Protein AF-A0ABD7UY19-F1 (afdb_monomer)

Solvent-accessible surface area (backbone atoms only — not comparable to full-atom values): 4414 Å² total; per-residue (Å²): 142,82,82,80,55,88,86,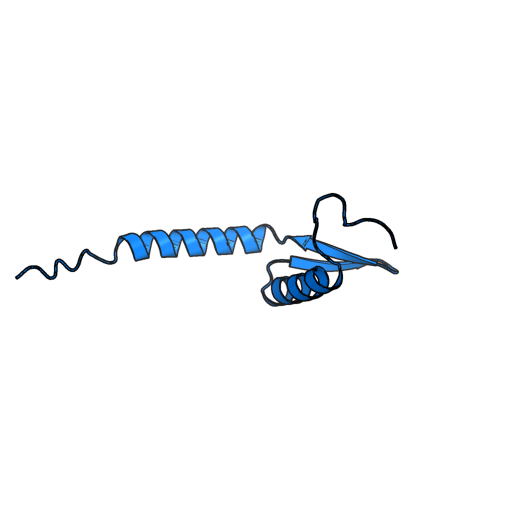44,99,62,59,69,74,60,50,55,53,52,53,50,54,36,34,75,70,54,39,29,46,78,47,77,57,92,95,44,76,46,77,45,77,32,63,68,49,50,47,52,50,49,53,52,50,50,55,48,50,56,52,56,72,61,60,64,84,76,77,87,73,134

Mean predicted aligned error: 13.0 Å

Structure (mmCIF, N/CA/C/O backbone):
data_AF-A0ABD7UY19-F1
#
_entry.id   AF-A0ABD7UY19-F1
#
loop_
_atom_site.group_PDB
_atom_site.id
_atom_site.type_symbol
_atom_site.label_atom_id
_atom_site.label_alt_id
_atom_site.label_comp_id
_atom_site.label_asym_id
_atom_site.label_entity_id
_atom_site.label_seq_id
_atom_site.pdbx_PDB_ins_code
_atom_site.Cartn_x
_atom_site.Cartn_y
_atom_site.Cartn_z
_atom_site.occupancy
_atom_site.B_iso_or_equiv
_atom_site.auth_seq_id
_atom_site.auth_comp_id
_atom_site.auth_asym_id
_atom_site.auth_atom_id
_atom_site.pdbx_PDB_model_num
ATOM 1 N N . MET A 1 1 ? 4.092 -3.125 -24.944 1.00 50.34 1 MET A N 1
ATOM 2 C CA . MET A 1 1 ? 2.887 -2.709 -24.202 1.00 50.34 1 MET A CA 1
ATOM 3 C C . MET A 1 1 ? 2.075 -3.978 -24.021 1.00 50.34 1 MET A C 1
ATOM 5 O O . MET A 1 1 ? 1.525 -4.445 -25.003 1.00 50.34 1 MET A O 1
ATOM 9 N N . CYS A 1 2 ? 2.151 -4.620 -22.856 1.00 49.59 2 CYS A N 1
ATOM 10 C CA . CYS A 1 2 ? 1.343 -5.802 -22.563 1.00 49.59 2 CYS A CA 1
ATOM 11 C C . CYS A 1 2 ? 1.067 -5.879 -21.061 1.00 49.59 2 CYS A C 1
ATOM 13 O O . CYS A 1 2 ? 1.999 -5.863 -20.259 1.00 49.59 2 CYS A O 1
ATOM 15 N N . ASP A 1 3 ? -0.232 -5.912 -20.776 1.00 51.06 3 ASP A N 1
ATOM 16 C CA . ASP A 1 3 ? -0.946 -6.569 -19.685 1.00 51.06 3 ASP A CA 1
A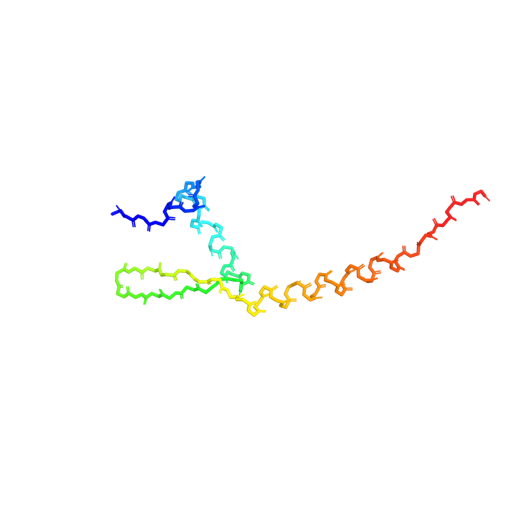TOM 17 C C . ASP A 1 3 ? -0.498 -6.409 -18.232 1.00 51.06 3 ASP A C 1
ATOM 19 O O . ASP A 1 3 ? 0.123 -7.278 -17.628 1.00 51.06 3 ASP A O 1
ATOM 23 N N . ILE A 1 4 ? -1.011 -5.339 -17.623 1.00 50.91 4 ILE A N 1
ATOM 24 C CA . ILE A 1 4 ? -1.561 -5.395 -16.257 1.00 50.91 4 ILE A CA 1
ATOM 25 C C . ILE A 1 4 ? -3.075 -5.088 -16.251 1.00 50.91 4 ILE A C 1
ATOM 27 O O . ILE A 1 4 ? -3.653 -4.832 -15.200 1.00 50.91 4 ILE A O 1
ATOM 31 N N . SER A 1 5 ? -3.721 -5.089 -17.424 1.00 44.59 5 SER A N 1
ATOM 32 C CA . SER A 1 5 ? -5.106 -4.630 -17.621 1.00 44.59 5 SER A CA 1
ATOM 33 C C . SER A 1 5 ? -6.169 -5.700 -17.359 1.00 44.59 5 SER A C 1
ATOM 35 O O . SER A 1 5 ? -7.350 -5.395 -17.447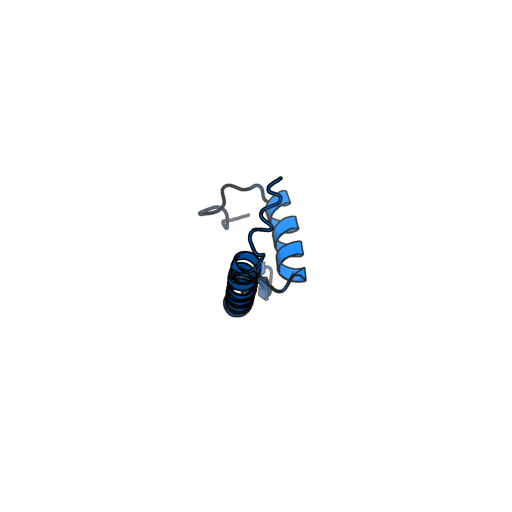 1.00 44.59 5 SER A O 1
ATOM 37 N N . GLY A 1 6 ? -5.783 -6.930 -17.007 1.00 52.59 6 GLY A N 1
ATOM 38 C CA . GLY A 1 6 ? -6.733 -8.022 -16.757 1.00 52.59 6 GLY A CA 1
ATOM 39 C C . GLY A 1 6 ? -7.718 -7.785 -15.594 1.00 52.59 6 GLY A C 1
ATOM 40 O O . GLY A 1 6 ? -8.878 -8.153 -15.739 1.00 52.59 6 GLY A O 1
ATOM 41 N N . PRO A 1 7 ? -7.312 -7.177 -14.457 1.00 52.81 7 PRO A N 1
ATOM 42 C CA . PRO A 1 7 ? -8.234 -6.881 -13.353 1.00 52.81 7 PRO A CA 1
ATOM 43 C C . PRO A 1 7 ? -8.495 -5.386 -13.097 1.00 52.81 7 PRO A C 1
ATOM 45 O O . PRO A 1 7 ? -9.343 -5.057 -12.273 1.00 52.81 7 PRO A O 1
ATOM 48 N N . PHE A 1 8 ? -7.782 -4.473 -13.763 1.00 51.16 8 PHE A N 1
ATOM 49 C CA . PHE A 1 8 ? -7.924 -3.032 -13.545 1.00 51.16 8 PHE A CA 1
ATOM 50 C C . PHE A 1 8 ? -8.419 -2.357 -14.823 1.00 51.16 8 PHE A C 1
ATOM 52 O O . PHE A 1 8 ? -7.625 -1.984 -15.687 1.00 51.16 8 PHE A O 1
ATOM 59 N N . GLU A 1 9 ? -9.734 -2.153 -14.919 1.00 48.56 9 GLU A N 1
ATOM 60 C CA . GLU A 1 9 ? -10.376 -1.272 -15.907 1.00 48.56 9 GLU A CA 1
ATOM 61 C C . GLU A 1 9 ? -10.080 0.211 -15.605 1.00 48.56 9 GLU A C 1
ATOM 63 O O . GLU A 1 9 ? -10.974 1.036 -15.432 1.00 48.56 9 GLU A O 1
ATOM 68 N N . LEU A 1 10 ? -8.805 0.574 -15.463 1.00 52.09 10 LEU A N 1
ATOM 69 C CA . LEU A 1 10 ? -8.380 1.944 -15.195 1.00 52.09 10 LEU A CA 1
ATOM 70 C C . LEU A 1 10 ? -7.245 2.338 -16.136 1.00 52.09 10 LEU A C 1
ATOM 72 O O . LEU A 1 10 ? -6.335 1.568 -16.439 1.00 52.09 10 LEU A O 1
ATOM 76 N N . SER A 1 11 ? -7.311 3.572 -16.631 1.00 54.19 11 SER A N 1
ATOM 77 C CA . SER A 1 11 ? -6.350 4.080 -17.605 1.00 54.19 11 SER A CA 1
ATOM 78 C C . SER A 1 11 ? -4.930 4.180 -17.007 1.00 54.19 11 SER A C 1
ATOM 80 O O . SER A 1 11 ? -4.744 4.622 -15.870 1.00 54.19 11 SER A O 1
ATOM 82 N N . GLN A 1 12 ? -3.906 3.804 -17.789 1.00 56.38 12 GLN A N 1
ATOM 83 C CA . GLN A 1 12 ? -2.478 3.876 -17.420 1.00 56.38 12 GLN A CA 1
ATOM 84 C C . GLN A 1 12 ? -2.001 5.188 -16.749 1.00 56.38 12 GLN A C 1
ATOM 86 O O . GLN A 1 12 ? -1.191 5.095 -15.817 1.00 56.38 12 GLN A O 1
ATOM 91 N N . PRO A 1 13 ? -2.446 6.400 -17.154 1.00 54.12 13 PRO A N 1
ATOM 92 C CA . PRO A 1 13 ? -2.014 7.630 -16.485 1.00 54.12 13 PRO A CA 1
ATOM 93 C C . PRO A 1 13 ? -2.546 7.741 -15.049 1.00 54.12 13 PRO A C 1
ATOM 95 O O . PRO A 1 13 ? -1.833 8.207 -14.160 1.00 54.12 13 PRO A O 1
ATOM 98 N N . THR A 1 14 ? -3.758 7.247 -14.793 1.00 60.00 14 THR A N 1
ATOM 99 C CA . THR A 1 14 ? -4.364 7.239 -13.457 1.00 60.00 14 THR A CA 1
ATOM 100 C C . THR A 1 14 ? -3.656 6.234 -12.551 1.00 60.00 14 THR A C 1
ATOM 102 O O . THR A 1 14 ? -3.348 6.550 -11.403 1.00 60.00 14 THR A O 1
ATOM 105 N N . ILE A 1 15 ? -3.317 5.056 -13.078 1.00 68.19 15 ILE A N 1
ATOM 106 C CA . ILE A 1 15 ? -2.649 3.990 -12.320 1.00 68.19 15 ILE A CA 1
ATOM 107 C C . ILE A 1 15 ? -1.261 4.431 -11.839 1.00 68.19 15 ILE A C 1
ATOM 109 O O . ILE A 1 15 ? -0.942 4.254 -10.668 1.00 68.19 15 ILE A O 1
ATOM 113 N N . SER A 1 16 ? -0.448 5.067 -12.688 1.00 70.00 16 SER A N 1
ATOM 114 C CA . SER A 1 16 ? 0.906 5.490 -12.284 1.00 70.00 16 SER A CA 1
ATOM 115 C C . SER A 1 16 ? 0.890 6.537 -11.166 1.00 70.00 16 SER A C 1
ATOM 117 O O . SER A 1 16 ? 1.724 6.484 -10.260 1.00 70.00 16 SER A O 1
ATOM 119 N N . HIS A 1 17 ? -0.069 7.471 -11.201 1.00 75.56 17 HIS A N 1
ATOM 120 C CA . HIS A 1 17 ? -0.218 8.475 -10.150 1.00 75.56 17 HIS A CA 1
ATOM 121 C C . HIS A 1 17 ? -0.644 7.838 -8.819 1.00 75.56 17 HIS A C 1
ATOM 123 O O . HIS A 1 17 ? 0.017 8.054 -7.805 1.00 75.56 17 HIS A O 1
ATOM 129 N N . HIS A 1 18 ? -1.675 6.986 -8.830 1.00 78.56 18 HIS A N 1
ATOM 130 C CA . HIS A 1 18 ? -2.134 6.294 -7.621 1.00 78.56 18 HIS A CA 1
ATOM 131 C C . HIS A 1 18 ? -1.060 5.359 -7.055 1.00 78.56 18 HIS A C 1
ATOM 133 O O . HIS A 1 18 ? -0.831 5.359 -5.851 1.00 78.56 18 HIS A O 1
ATOM 139 N N . LEU A 1 19 ? -0.330 4.622 -7.898 1.00 77.25 19 LEU A N 1
ATOM 140 C CA . LEU A 1 19 ? 0.772 3.764 -7.448 1.00 77.25 19 LEU A CA 1
ATOM 141 C C . LEU A 1 19 ? 1.915 4.559 -6.813 1.00 77.25 19 LEU A C 1
ATOM 143 O O . LEU A 1 19 ? 2.557 4.062 -5.891 1.00 77.25 19 LEU A O 1
ATOM 147 N N . LYS A 1 20 ? 2.179 5.787 -7.278 1.00 80.38 20 LYS A N 1
ATOM 148 C CA . LYS A 1 20 ? 3.168 6.665 -6.648 1.00 80.38 20 LYS A CA 1
ATOM 149 C C . LYS A 1 20 ? 2.712 7.091 -5.251 1.00 80.38 20 LYS A C 1
ATOM 151 O O . LYS A 1 20 ? 3.484 6.923 -4.315 1.00 80.38 20 LYS A O 1
ATOM 156 N N . VAL A 1 21 ? 1.468 7.552 -5.109 1.00 84.19 21 VAL A N 1
ATOM 157 C CA . VAL 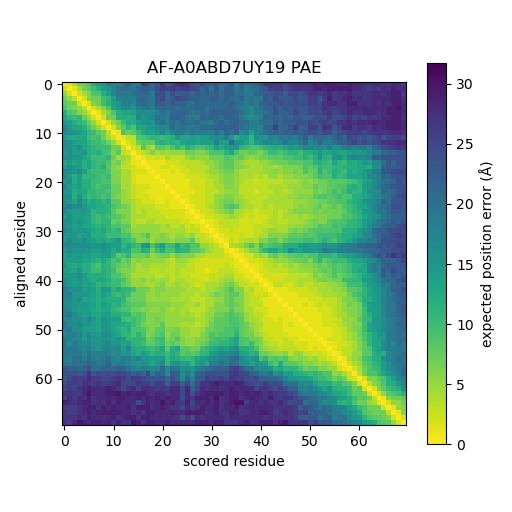A 1 21 ? 0.892 7.944 -3.809 1.00 84.19 21 VAL A CA 1
ATOM 158 C C . VAL A 1 21 ? 0.863 6.759 -2.842 1.00 84.19 21 VAL A C 1
ATOM 160 O O . VAL A 1 21 ? 1.309 6.876 -1.707 1.00 84.19 21 VAL A O 1
ATOM 163 N N . LEU A 1 22 ? 0.420 5.586 -3.300 1.00 80.81 22 LEU A N 1
ATOM 164 C CA . LEU A 1 22 ? 0.395 4.372 -2.482 1.00 80.81 22 LEU A CA 1
ATOM 165 C C . LEU A 1 22 ? 1.804 3.918 -2.075 1.00 80.81 22 LEU A C 1
ATOM 167 O O . LEU A 1 22 ? 1.980 3.360 -0.994 1.00 80.81 22 LEU A O 1
ATOM 171 N N . ARG A 1 23 ? 2.813 4.138 -2.929 1.00 82.06 23 ARG A N 1
ATOM 172 C CA . ARG A 1 23 ? 4.212 3.832 -2.608 1.00 82.06 23 ARG A CA 1
ATOM 173 C C . ARG A 1 23 ? 4.756 4.804 -1.569 1.00 82.06 23 ARG A C 1
ATOM 175 O O . ARG A 1 23 ? 5.435 4.376 -0.644 1.00 82.06 23 ARG A O 1
ATOM 182 N N . GLU A 1 24 ? 4.474 6.093 -1.730 1.00 83.50 24 GLU A N 1
ATOM 183 C CA . GLU A 1 24 ? 4.850 7.133 -0.765 1.00 83.50 24 GLU A CA 1
ATOM 184 C C . GLU A 1 24 ? 4.184 6.896 0.596 1.00 83.50 24 GLU A C 1
ATOM 186 O O . GLU A 1 24 ? 4.827 7.077 1.624 1.00 83.50 24 GLU A O 1
ATOM 191 N N . ALA A 1 25 ? 2.951 6.386 0.604 1.00 82.81 25 ALA A N 1
ATOM 192 C CA . ALA A 1 25 ? 2.244 5.959 1.809 1.00 82.81 25 ALA A CA 1
ATOM 193 C C . ALA A 1 25 ? 2.749 4.624 2.402 1.00 82.81 25 ALA A C 1
ATOM 195 O O . ALA A 1 25 ? 2.240 4.185 3.427 1.00 82.81 25 ALA A O 1
ATOM 196 N N . GLY A 1 26 ? 3.708 3.940 1.765 1.00 83.19 26 GLY A N 1
ATOM 197 C CA . GLY A 1 26 ? 4.246 2.654 2.233 1.00 83.19 26 GLY A CA 1
ATOM 198 C C . GLY A 1 26 ? 3.328 1.439 2.030 1.00 83.19 26 GLY A C 1
ATOM 199 O O . GLY A 1 26 ? 3.697 0.324 2.400 1.00 83.19 26 GLY A O 1
ATOM 200 N N . LEU A 1 27 ? 2.164 1.624 1.400 1.00 83.06 27 LEU A N 1
ATOM 201 C CA . LEU A 1 27 ? 1.160 0.577 1.174 1.00 83.06 27 LEU A CA 1
ATOM 202 C C . LEU A 1 27 ? 1.513 -0.345 0.003 1.00 83.06 27 LEU A C 1
ATOM 204 O O . LEU A 1 27 ? 1.084 -1.499 -0.042 1.00 83.06 27 LEU A O 1
ATOM 208 N N . VAL A 1 28 ? 2.301 0.140 -0.958 1.00 84.38 28 VAL A N 1
ATOM 209 C CA . VAL A 1 28 ? 2.825 -0.681 -2.056 1.00 84.38 28 VAL A CA 1
ATOM 210 C C . VAL A 1 28 ? 4.337 -0.535 -2.167 1.00 84.38 28 VAL A C 1
ATOM 212 O O . VAL A 1 28 ? 4.909 0.537 -1.988 1.00 84.38 28 VAL A O 1
ATOM 215 N N . THR A 1 29 ? 4.997 -1.629 -2.513 1.00 82.31 29 THR A N 1
ATOM 216 C CA . THR A 1 29 ? 6.427 -1.676 -2.807 1.00 82.31 29 THR A CA 1
ATOM 217 C C . THR A 1 29 ? 6.637 -1.731 -4.313 1.00 82.31 29 THR A C 1
ATOM 219 O O . THR A 1 29 ? 5.798 -2.254 -5.050 1.00 82.31 29 THR A O 1
ATOM 222 N N . SER A 1 30 ? 7.757 -1.182 -4.783 1.00 83.31 30 SER A N 1
ATOM 223 C CA . SER A 1 30 ? 8.153 -1.275 -6.185 1.00 83.31 30 SER A CA 1
ATOM 224 C C . SER A 1 30 ? 9.515 -1.947 -6.321 1.00 83.31 30 SER A C 1
ATOM 226 O O . SER A 1 30 ? 10.480 -1.587 -5.651 1.00 83.31 30 SER A O 1
ATOM 228 N N . GLU A 1 31 ? 9.597 -2.928 -7.212 1.00 81.50 31 GLU A N 1
ATOM 229 C CA . GLU A 1 31 ? 10.800 -3.703 -7.489 1.00 81.50 31 GLU A CA 1
ATOM 230 C C . GLU A 1 31 ? 11.139 -3.565 -8.975 1.00 81.50 31 GLU A C 1
ATOM 232 O O . GLU A 1 31 ? 10.371 -3.969 -9.852 1.00 81.50 31 GLU A O 1
ATOM 237 N N . ARG A 1 32 ? 12.294 -2.970 -9.282 1.00 82.25 32 ARG A N 1
ATOM 238 C CA . ARG A 1 32 ? 12.757 -2.845 -10.666 1.00 82.25 32 ARG A CA 1
ATOM 239 C C . ARG A 1 32 ? 13.499 -4.119 -11.067 1.00 82.25 32 ARG A C 1
ATOM 241 O O . ARG A 1 32 ? 14.585 -4.387 -10.560 1.00 82.25 32 ARG A O 1
ATOM 248 N N . ARG A 1 33 ? 12.943 -4.872 -12.017 1.00 81.44 33 ARG A N 1
ATOM 249 C CA . ARG A 1 33 ? 13.556 -6.073 -12.599 1.00 81.44 33 ARG A CA 1
ATOM 250 C C . ARG A 1 33 ? 13.865 -5.836 -14.071 1.00 81.44 33 ARG A C 1
ATOM 252 O O . ARG A 1 33 ? 12.970 -5.826 -14.917 1.00 81.44 33 ARG A O 1
ATOM 259 N N . ALA A 1 34 ? 15.154 -5.654 -14.356 1.00 84.19 34 ALA A N 1
ATOM 260 C CA . ALA A 1 34 ? 15.677 -5.326 -15.679 1.00 84.19 34 ALA A CA 1
ATOM 261 C C . ALA A 1 34 ? 14.965 -4.101 -16.290 1.00 84.19 34 ALA A C 1
ATOM 263 O O . ALA A 1 34 ? 15.167 -2.977 -15.825 1.00 84.19 34 ALA A O 1
ATOM 264 N N . THR A 1 35 ? 14.129 -4.321 -17.303 1.00 80.88 35 THR A N 1
ATOM 265 C CA . THR A 1 35 ? 13.413 -3.279 -18.057 1.00 80.88 35 THR A CA 1
ATOM 266 C C . THR A 1 35 ? 12.069 -2.891 -17.425 1.00 80.88 35 THR A C 1
ATOM 268 O O . THR A 1 35 ? 11.482 -1.885 -17.814 1.00 80.88 35 THR A O 1
ATOM 271 N N . TRP A 1 36 ? 11.578 -3.647 -16.437 1.00 76.38 36 TRP A N 1
ATOM 272 C CA . TRP A 1 36 ? 10.220 -3.507 -15.903 1.00 76.38 36 TRP A CA 1
ATOM 273 C C . TRP A 1 36 ? 10.216 -3.126 -14.422 1.00 76.38 36 TRP A C 1
ATOM 275 O O . TRP A 1 36 ? 11.084 -3.543 -13.652 1.00 76.38 36 TRP A O 1
ATOM 285 N N . VAL A 1 37 ? 9.217 -2.343 -14.013 1.00 78.38 37 VAL A N 1
ATOM 286 C CA . VAL A 1 37 ? 8.957 -2.013 -12.606 1.00 78.38 37 VAL A CA 1
ATOM 287 C C . VAL A 1 37 ? 7.716 -2.773 -12.170 1.00 78.38 37 VAL A C 1
ATOM 289 O O . VAL A 1 37 ? 6.634 -2.564 -12.712 1.00 78.38 37 VAL A O 1
ATOM 292 N N . TYR A 1 38 ? 7.890 -3.662 -11.202 1.00 78.44 38 TYR A N 1
ATOM 293 C CA . TYR A 1 38 ? 6.817 -4.443 -10.609 1.00 78.44 38 TYR A CA 1
ATOM 294 C C . TYR A 1 38 ? 6.336 -3.750 -9.346 1.00 78.44 38 TYR A C 1
ATOM 296 O O . TYR A 1 38 ? 7.152 -3.310 -8.539 1.00 78.44 38 TYR A O 1
ATOM 304 N N . TYR A 1 39 ? 5.023 -3.685 -9.162 1.00 78.81 39 TYR A N 1
ATOM 305 C CA . TYR A 1 39 ? 4.409 -3.184 -7.940 1.00 78.81 39 TYR A CA 1
ATOM 306 C C . TYR A 1 39 ? 3.802 -4.355 -7.178 1.00 78.81 39 TYR A C 1
ATOM 308 O O . TYR A 1 39 ? 3.150 -5.212 -7.775 1.00 78.81 39 TYR A O 1
ATOM 316 N N . ARG A 1 40 ? 4.026 -4.404 -5.867 1.00 80.00 40 ARG A N 1
ATOM 317 C CA . ARG A 1 40 ? 3.389 -5.378 -4.979 1.00 80.00 40 ARG A CA 1
ATOM 318 C C . ARG A 1 40 ? 2.766 -4.668 -3.801 1.00 80.00 40 ARG A C 1
ATOM 320 O O . ARG A 1 40 ? 3.354 -3.751 -3.236 1.00 80.00 40 ARG A O 1
ATOM 327 N N . VAL A 1 41 ? 1.587 -5.129 -3.424 1.00 82.00 41 VAL A N 1
ATOM 328 C CA . VAL A 1 41 ? 0.908 -4.670 -2.221 1.00 82.00 41 VAL A CA 1
ATOM 329 C C . VAL A 1 41 ? 1.686 -5.143 -0.995 1.00 82.00 41 VAL A C 1
ATOM 331 O O . VAL A 1 41 ? 2.094 -6.303 -0.929 1.00 82.00 41 VAL A O 1
ATOM 334 N N . ASN A 1 42 ? 1.915 -4.239 -0.047 1.00 84.19 42 ASN A N 1
ATOM 335 C CA . ASN A 1 42 ? 2.503 -4.578 1.237 1.00 84.19 42 ASN A CA 1
ATOM 336 C C . ASN A 1 42 ? 1.382 -5.009 2.191 1.00 84.19 42 ASN A C 1
ATOM 338 O O . ASN A 1 42 ? 0.707 -4.172 2.787 1.00 84.19 42 ASN A O 1
ATOM 342 N N . ALA A 1 43 ? 1.174 -6.322 2.300 1.00 81.19 43 ALA A N 1
ATOM 343 C CA . ALA A 1 43 ? 0.132 -6.892 3.153 1.00 81.19 43 ALA A CA 1
ATOM 344 C C . ALA A 1 43 ? 0.303 -6.497 4.629 1.00 81.19 43 ALA A C 1
ATOM 346 O O . ALA A 1 43 ? -0.686 -6.262 5.310 1.00 81.19 43 ALA A O 1
AT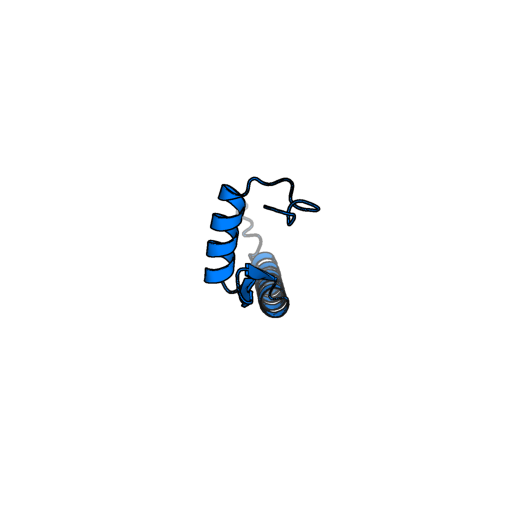OM 347 N N . GLU A 1 44 ? 1.543 -6.357 5.101 1.00 83.06 44 GLU A N 1
ATOM 348 C CA . GLU A 1 44 ? 1.838 -5.959 6.479 1.00 83.06 44 GLU A CA 1
ATOM 349 C C . GLU A 1 44 ? 1.404 -4.515 6.756 1.00 83.06 44 GLU A C 1
ATOM 351 O O . GLU A 1 44 ? 0.767 -4.243 7.768 1.00 83.06 44 GLU A O 1
ATOM 356 N N . ALA A 1 45 ? 1.684 -3.593 5.829 1.00 82.75 45 ALA A N 1
ATOM 357 C CA . ALA A 1 45 ? 1.266 -2.196 5.959 1.00 82.75 45 ALA A CA 1
ATOM 358 C C . ALA A 1 45 ? -0.263 -2.042 5.891 1.00 82.75 45 ALA A C 1
ATOM 360 O O . ALA A 1 45 ? -0.838 -1.223 6.602 1.00 82.75 45 ALA A O 1
ATOM 361 N N . LEU A 1 46 ? -0.934 -2.845 5.059 1.00 83.19 46 LEU A N 1
ATOM 362 C CA . LEU A 1 46 ? -2.399 -2.896 5.006 1.00 83.19 46 LEU A CA 1
ATOM 363 C C . LEU A 1 46 ? -3.013 -3.477 6.276 1.00 83.19 46 LEU A C 1
ATOM 365 O O . LEU A 1 46 ? -4.053 -2.987 6.713 1.00 83.19 46 LEU A O 1
ATOM 369 N N . GLN A 1 47 ? -2.383 -4.495 6.864 1.00 84.44 47 GLN A N 1
ATOM 370 C CA . GLN A 1 47 ? -2.830 -5.060 8.130 1.00 84.44 47 GLN A CA 1
ATOM 371 C C . GLN A 1 47 ? -2.701 -4.020 9.243 1.00 84.44 47 GLN A C 1
ATOM 373 O O . GLN A 1 47 ? -3.688 -3.731 9.900 1.00 84.44 47 GLN A O 1
ATOM 378 N N . GLN A 1 48 ? -1.549 -3.352 9.350 1.00 85.62 48 GLN A N 1
ATOM 379 C CA . GLN A 1 48 ? -1.347 -2.264 10.313 1.00 85.62 48 GLN A CA 1
ATOM 380 C C . GLN A 1 48 ? -2.356 -1.124 10.128 1.00 85.62 48 GLN A C 1
ATOM 382 O O . GLN A 1 48 ? -2.879 -0.602 11.104 1.00 85.62 48 GLN A O 1
ATOM 387 N N . LEU A 1 49 ? -2.662 -0.739 8.883 1.00 85.06 49 LEU A N 1
ATOM 388 C CA . LEU A 1 49 ? -3.691 0.267 8.613 1.00 85.06 49 LEU A CA 1
ATOM 389 C C . LEU A 1 49 ? -5.076 -0.210 9.072 1.00 85.06 49 LEU A C 1
ATOM 391 O O . LEU A 1 49 ? -5.836 0.577 9.623 1.00 85.06 49 LEU A O 1
ATOM 395 N N . SER A 1 50 ? -5.401 -1.480 8.832 1.00 85.88 50 SER A N 1
ATOM 396 C CA . SER A 1 50 ? -6.679 -2.066 9.243 1.00 85.88 50 SER A CA 1
ATOM 397 C C . SER A 1 50 ? -6.794 -2.110 10.763 1.00 85.88 50 SER A C 1
ATOM 399 O O . SER A 1 50 ? -7.817 -1.692 11.288 1.00 85.88 50 SER A O 1
ATOM 401 N N . ASP A 1 51 ? -5.728 -2.512 11.455 1.00 87.56 51 ASP A N 1
ATOM 402 C CA . ASP A 1 51 ? -5.663 -2.544 12.917 1.00 87.56 51 ASP A CA 1
ATOM 403 C C . ASP A 1 51 ? -5.800 -1.125 13.499 1.00 87.56 51 ASP A C 1
ATOM 405 O O . ASP A 1 51 ? -6.585 -0.902 14.412 1.00 87.56 51 ASP A O 1
ATOM 409 N N . LEU A 1 52 ? -5.129 -0.125 12.911 1.00 85.69 52 LEU A N 1
ATOM 410 C CA . LEU A 1 52 ? -5.282 1.281 13.311 1.00 85.69 52 LEU A CA 1
ATOM 411 C C . LEU A 1 52 ? -6.701 1.810 13.077 1.00 85.69 52 LEU A C 1
ATOM 413 O O . LEU A 1 52 ? -7.201 2.607 13.867 1.00 85.69 52 LEU A O 1
ATOM 417 N N . LEU A 1 53 ? -7.344 1.424 11.974 1.00 86.50 53 LEU A N 1
ATOM 418 C CA . LEU A 1 53 ? -8.725 1.814 11.694 1.00 86.50 53 LEU A CA 1
ATOM 419 C C . LEU A 1 53 ? -9.711 1.113 12.633 1.00 86.50 53 LEU A C 1
ATOM 421 O O . LEU A 1 53 ? -10.709 1.732 12.991 1.00 86.50 53 LEU A O 1
ATOM 425 N N . ASP A 1 54 ? -9.434 -0.122 13.046 1.00 87.62 54 ASP A N 1
ATOM 426 C CA . ASP A 1 54 ? -10.221 -0.864 14.037 1.00 87.62 54 ASP A CA 1
ATOM 427 C C . ASP A 1 54 ? -10.075 -0.241 15.437 1.00 87.62 54 ASP A C 1
ATOM 429 O O . ASP A 1 54 ? -11.071 0.075 16.091 1.00 87.62 54 ASP A O 1
ATOM 433 N N . ASP A 1 55 ? -8.846 0.093 15.838 1.00 84.44 55 ASP A N 1
ATOM 434 C CA . ASP A 1 55 ? -8.551 0.851 17.058 1.00 84.44 55 ASP A CA 1
ATOM 435 C C . ASP A 1 55 ? -9.246 2.225 17.046 1.00 84.44 55 ASP A C 1
ATOM 437 O O . ASP A 1 55 ? -9.834 2.659 18.035 1.00 84.44 55 ASP A O 1
ATOM 441 N N . LEU A 1 56 ? -9.246 2.931 15.913 1.00 79.81 56 LEU A N 1
ATOM 442 C CA . LEU A 1 56 ? -9.987 4.188 15.797 1.00 79.81 56 LEU A CA 1
ATOM 443 C C . LEU A 1 56 ? -11.501 3.967 15.814 1.00 79.81 56 LEU A C 1
ATOM 445 O O . LEU A 1 56 ? -12.215 4.769 16.408 1.00 79.81 56 LEU A O 1
ATOM 449 N N . ALA A 1 57 ? -12.012 2.911 15.185 1.00 75.81 57 ALA A N 1
ATOM 450 C CA . ALA A 1 57 ? -13.440 2.606 15.173 1.00 75.81 57 ALA A CA 1
ATOM 451 C C . ALA A 1 57 ? -13.959 2.270 16.578 1.00 75.81 57 ALA A C 1
ATOM 453 O O . ALA A 1 57 ? -15.053 2.706 16.942 1.00 75.81 57 ALA A O 1
ATOM 454 N N . THR A 1 58 ? -13.166 1.566 17.386 1.00 69.62 58 THR A N 1
ATOM 455 C CA . THR A 1 58 ? -13.496 1.291 18.791 1.00 69.62 58 THR A CA 1
ATOM 456 C C . THR A 1 58 ? -13.504 2.577 19.624 1.00 69.62 58 THR A C 1
ATOM 458 O O . THR A 1 58 ? -14.470 2.826 20.344 1.00 69.62 58 THR A O 1
ATOM 461 N N . VAL A 1 59 ? -12.536 3.480 19.429 1.00 64.88 59 VAL A N 1
ATOM 462 C CA . VAL A 1 59 ? -12.500 4.791 20.111 1.00 64.88 59 VAL A CA 1
ATOM 463 C C . VAL A 1 59 ? -13.624 5.731 19.648 1.00 64.88 59 VAL A C 1
ATOM 465 O O . VAL A 1 59 ? -14.196 6.472 20.451 1.00 64.88 59 VAL A O 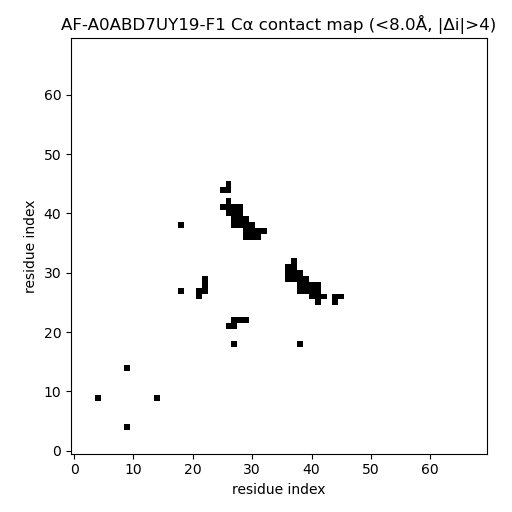1
ATOM 468 N N . VAL A 1 60 ? -13.989 5.712 18.364 1.00 61.00 60 VAL A N 1
ATOM 469 C CA . VAL A 1 60 ? -15.105 6.510 17.827 1.00 61.00 60 VAL A CA 1
ATOM 470 C C . VAL A 1 60 ? -16.451 5.972 18.323 1.00 61.00 60 VAL A C 1
ATOM 472 O O . VAL A 1 60 ? -17.352 6.769 18.588 1.00 61.00 60 VAL A O 1
ATOM 475 N N . GLY A 1 61 ? -16.570 4.660 18.561 1.00 56.78 61 GLY A N 1
ATOM 476 C CA . GLY A 1 61 ? -17.707 4.054 19.264 1.00 56.78 61 GLY A CA 1
ATOM 477 C C . GLY A 1 61 ? -17.875 4.541 20.711 1.00 56.78 61 GLY A C 1
ATOM 478 O O . GLY A 1 61 ? -18.984 4.527 21.243 1.00 56.78 61 GLY A O 1
ATOM 479 N N . GLU A 1 62 ? -16.802 5.052 21.319 1.00 51.94 62 GLU A N 1
ATOM 480 C CA . GLU A 1 62 ? -16.780 5.675 22.647 1.00 51.94 62 GLU A CA 1
ATOM 481 C C . GLU A 1 62 ? -16.849 7.206 22.623 1.00 51.94 62 GLU A C 1
ATOM 483 O O . GLU A 1 62 ? -16.830 7.833 23.690 1.00 51.94 62 GLU A O 1
A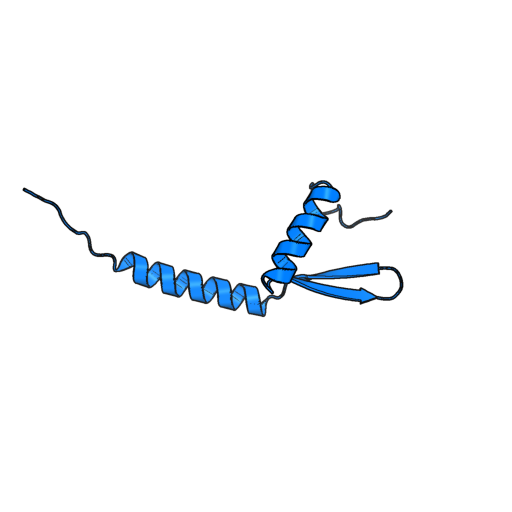TOM 488 N N . THR A 1 63 ? -17.046 7.835 21.453 1.00 52.59 63 THR A N 1
ATOM 489 C CA . THR A 1 63 ? -17.585 9.201 21.425 1.00 52.59 63 THR A CA 1
ATOM 490 C C . THR A 1 63 ? -19.036 9.120 21.865 1.00 52.59 63 THR A C 1
ATOM 492 O O . THR A 1 63 ? -19.970 9.025 21.070 1.00 52.59 63 THR A O 1
ATOM 495 N N . ARG A 1 64 ? -19.173 9.091 23.194 1.00 51.66 64 ARG A N 1
ATOM 496 C CA . ARG A 1 64 ? -20.389 9.219 23.974 1.00 51.66 64 ARG A CA 1
ATOM 497 C C . ARG A 1 64 ? -21.362 10.091 23.210 1.00 51.66 64 ARG A C 1
ATOM 499 O O . ARG A 1 64 ? -21.056 11.239 22.893 1.00 51.66 64 ARG A O 1
ATOM 506 N N . SER A 1 65 ? -22.537 9.515 22.991 1.00 49.59 65 SER A N 1
ATOM 507 C CA . SER A 1 65 ? -23.815 10.204 23.004 1.00 49.59 65 SER A CA 1
ATOM 508 C C . SER A 1 65 ? -23.751 11.386 23.978 1.00 49.59 65 SER A C 1
ATOM 510 O O . SER A 1 65 ? -24.000 11.245 25.173 1.00 49.59 65 SER A O 1
ATOM 512 N N . CYS A 1 66 ? -23.342 12.557 23.493 1.00 49.78 66 CYS A N 1
ATOM 513 C CA . CYS A 1 66 ? -23.693 13.806 24.131 1.00 49.78 66 CYS A CA 1
ATOM 514 C C . CYS A 1 66 ? -25.170 13.965 23.800 1.00 49.78 66 CYS A C 1
ATOM 516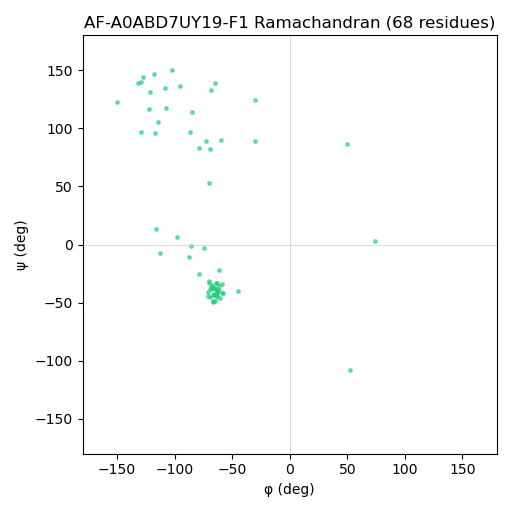 O O . CYS A 1 66 ? -25.528 14.497 22.751 1.00 49.78 66 CYS A O 1
ATOM 518 N N . GLU A 1 67 ? -26.019 13.413 24.662 1.00 58.03 67 GLU A N 1
ATOM 519 C CA . GLU A 1 67 ? -27.435 13.739 24.699 1.00 58.03 67 GLU A CA 1
ATOM 520 C C . GLU A 1 67 ? -27.528 15.243 24.989 1.00 58.03 67 GLU A C 1
ATOM 522 O O . GLU A 1 67 ? -27.523 15.682 26.136 1.00 58.03 67 GLU A O 1
ATOM 527 N N . VAL A 1 68 ? -27.536 16.070 23.942 1.00 61.72 68 VAL A N 1
ATOM 528 C CA . VAL A 1 68 ? -27.947 17.470 24.053 1.00 61.72 68 VAL A CA 1
ATOM 529 C C . VAL A 1 68 ? -29.472 17.444 24.072 1.00 61.72 68 VAL A C 1
ATOM 531 O O . VAL A 1 68 ? -30.119 17.532 23.031 1.00 61.72 68 VAL A O 1
ATOM 534 N N . GLY A 1 69 ? -30.036 17.208 25.257 1.00 55.12 69 GLY A N 1
ATOM 535 C CA . GLY A 1 69 ? -31.470 17.055 25.479 1.00 55.12 69 GLY A CA 1
ATOM 536 C C . GLY A 1 69 ? -31.979 17.945 26.611 1.00 55.12 69 GLY A C 1
ATOM 537 O O . GLY A 1 69 ? -31.921 17.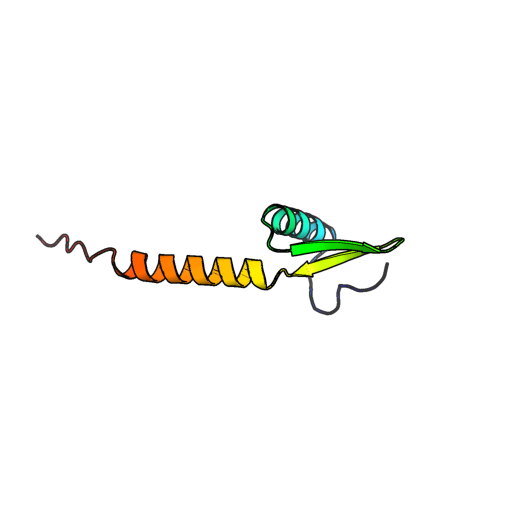536 27.763 1.00 55.12 69 GLY A O 1
ATOM 538 N N . GLN A 1 70 ? -32.512 19.104 26.197 1.00 43.41 70 GLN A N 1
ATOM 539 C CA . GLN A 1 70 ? -33.344 20.113 26.886 1.00 43.41 70 GLN A CA 1
ATOM 540 C C . GLN A 1 70 ? -32.754 20.896 28.072 1.00 43.41 70 GLN A C 1
ATOM 542 O O . GLN A 1 70 ? -32.725 20.382 29.209 1.00 43.41 70 GLN A O 1
#

InterPro domains:
  IPR001845 HTH ArsR-type DNA-binding domain [PF01022] (2-30)
  IPR001845 HTH ArsR-type DNA-binding domain [PR00778] (11-26)
  IPR001845 HTH ArsR-type DNA-binding domain [PR00778] (26-41)
  IPR001845 HTH ArsR-type DNA-binding domain [PS50987] (1-64)
  IPR001845 HTH ArsR-type DNA-binding domain [SM00418] (1-51)
  IPR011991 ArsR-like helix-turn-helix domain [cd00090] (2-54)
  IPR036388 Winged helix-like DNA-binding domain superfamily [G3DSA:1.10.10.10] (1-67)
  IPR036390 Winged helix DNA-binding domain superfamily [SSF46785] (2-59)
  IPR051081 HTH-type Metal-responsive Transcriptional Regulators [PTHR33154] (2-58)

Organism: NCBI:txid175628

Nearest PDB structures (foldseek):
  2oqg-assembly1_D  TM=7.914E-01  e=1.925E-02  Rhodococcus jostii RHA1
  7p6f-assembly2_CCC-2  TM=7.467E-01  e=9.793E-03  Streptomyces griseus
  5k1y-assembly1_B  TM=6.262E-01  e=6.500E-02  Sulfolobus sp. NOB8H2
  4aih-assembly1_A  TM=5.418E-01  e=7.441E-02  Yersinia pseudotuberculosis YPIII
  2rdp-assembly1_A-2  TM=5.790E-01  e=2.688E-01  Geobacillus stearothermophilus

Foldseek 3Di:
DDDPPPPDPDDPVVVVVVLVVCVVVVQWDWDDDPPDIDIDGDVVSVVVVVVVVVVVVVVVVVPDDPVPDD

Secondary structure (DSSP, 8-state):
---S-SS--S-HHHHHHHHHHHHHTTSEEEEEETTEEEEEE-HHHHHHHHHHHHHHHHHHHTS-------

Sequence (70 aa):
MCDISGPFELSQPTISHHLKVLREAGLVTSERRATWVYYRVNAEALQQLSDLLDDLATVVGETRSCEVGQ

Radius of gyration: 19.2 Å; Cα contacts (8 Å, |Δi|>4): 34; chains: 1; bounding box: 49×28×51 Å

pLDDT: mean 70.87, std 14.29, range [43.41, 87.62]